Protein AF-A0A820FGB6-F1 (afdb_monomer)

Secondary structure (DSSP, 8-state):
---------SS-------------S--PPP--SPPPP-S--HHHHHHH--------TTSTTS------GGG--SSSPPP------------

Foldseek 3Di:
DDDDDDDDDDDDDDPPDPPDDDPDPDDDDDPPDDDDDDPDDVVVVVVPDPPDQCQQDPPGRHHDDDDDPVPADPVRHDDDDDDDDDDDDPD

Solvent-accessible surface area (backbone atoms only — not comparable to full-atom values): 7067 Å² total; per-residue (Å²): 134,88,86,87,84,83,91,82,85,90,70,97,76,88,78,82,83,74,89,72,91,68,100,56,102,82,69,89,73,79,86,80,69,76,80,78,93,60,98,73,52,68,69,63,48,61,77,67,55,85,82,74,90,58,83,16,63,96,44,46,92,53,57,85,85,83,81,71,80,80,74,52,43,96,91,45,65,86,84,84,84,89,78,90,82,81,89,76,83,88,123

InterPro domains:
  IPR011330 Glycoside hydrolase/deacetylase, beta/alpha-barrel [SSF88713] (31-91)
  IPR027291 Glycoside hydrolase 38, N-terminal domain superfamily [G3DSA:3.20.110.10] (27-91)

Organism: NCBI:txid392033

Mean predicted aligned error: 13.8 Å

Structure (mmCIF, N/CA/C/O backbone):
data_AF-A0A820FGB6-F1
#
_entry.id   AF-A0A820FGB6-F1
#
loop_
_atom_site.group_PDB
_atom_site.id
_atom_site.type_symbol
_atom_site.label_atom_id
_atom_site.label_alt_id
_atom_site.label_comp_id
_atom_site.label_asym_id
_atom_site.label_entity_id
_atom_site.label_seq_id
_atom_site.pdbx_PDB_ins_code
_atom_site.Cartn_x
_atom_site.Cartn_y
_atom_site.Cartn_z
_atom_site.occupancy
_atom_site.B_iso_or_equiv
_atom_site.auth_seq_id
_atom_site.auth_comp_id
_atom_site.auth_asym_id
_atom_site.auth_atom_id
_atom_site.pdbx_PDB_model_num
ATOM 1 N N . LYS A 1 1 ? 33.997 21.747 -29.158 1.00 29.16 1 LYS A N 1
ATOM 2 C CA . LYS A 1 1 ? 32.921 20.948 -29.794 1.00 29.16 1 LYS A CA 1
ATOM 3 C C . LYS A 1 1 ? 32.909 19.599 -29.079 1.00 29.16 1 LYS A C 1
ATOM 5 O O . LYS A 1 1 ? 33.861 18.861 -29.295 1.00 29.16 1 LYS A O 1
ATOM 10 N N . PRO A 1 2 ? 31.991 19.316 -28.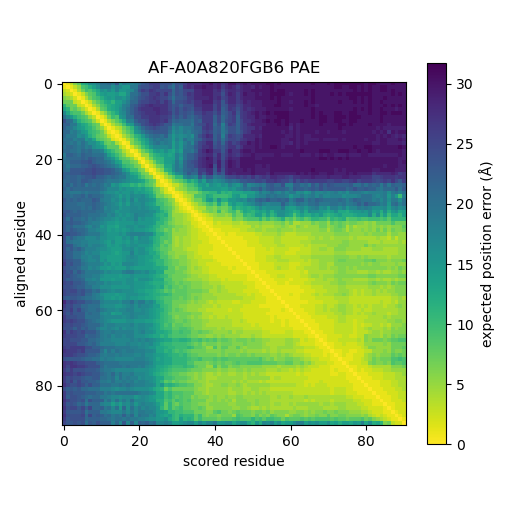140 1.00 35.38 2 PRO A N 1
ATOM 11 C CA . PRO A 1 2 ? 31.989 18.018 -27.482 1.00 35.38 2 PRO A CA 1
ATOM 12 C C . PRO A 1 2 ? 31.390 16.975 -28.429 1.00 35.38 2 PRO A C 1
ATOM 14 O O . PRO A 1 2 ? 30.436 17.262 -29.153 1.00 35.38 2 PRO A O 1
ATOM 17 N N . ILE A 1 3 ? 32.012 15.801 -28.457 1.00 30.70 3 ILE A N 1
ATOM 18 C CA . ILE A 1 3 ? 31.575 14.624 -29.204 1.00 30.70 3 ILE A CA 1
ATOM 19 C C . ILE A 1 3 ? 30.716 13.798 -28.249 1.00 30.70 3 ILE A C 1
ATOM 21 O O . ILE A 1 3 ? 31.164 13.432 -27.167 1.00 30.70 3 ILE A O 1
ATOM 25 N N . SER A 1 4 ? 29.476 13.547 -28.648 1.00 45.25 4 SER A N 1
ATOM 26 C CA . SER A 1 4 ? 28.521 12.666 -27.981 1.00 45.25 4 SER A CA 1
ATOM 27 C C . SER A 1 4 ? 28.486 11.315 -28.691 1.00 45.25 4 SER A C 1
ATOM 29 O O . SER A 1 4 ? 28.034 11.278 -29.833 1.00 45.25 4 SER A O 1
ATOM 31 N N . GLN A 1 5 ? 28.922 10.240 -28.033 1.00 37.56 5 GLN A N 1
ATOM 32 C CA . GLN A 1 5 ? 28.682 8.824 -28.381 1.00 37.56 5 GLN A CA 1
ATOM 33 C C . GLN A 1 5 ? 28.904 7.999 -27.098 1.00 37.56 5 GLN A C 1
ATOM 35 O O . GLN A 1 5 ? 29.797 8.353 -26.337 1.00 37.56 5 GLN A O 1
ATOM 40 N N . SER A 1 6 ? 28.203 6.927 -26.741 1.00 32.50 6 SER A N 1
ATOM 41 C CA . SER A 1 6 ? 26.968 6.252 -27.167 1.00 32.50 6 SER A CA 1
ATOM 42 C C . SER A 1 6 ? 26.523 5.383 -25.973 1.00 32.50 6 SER A C 1
ATOM 44 O O . SER A 1 6 ? 27.325 5.084 -25.092 1.00 32.50 6 SER A O 1
ATOM 46 N N . ILE A 1 7 ? 25.246 5.009 -25.925 1.00 45.94 7 ILE A N 1
ATOM 47 C CA . ILE A 1 7 ? 24.623 4.199 -24.866 1.00 45.94 7 ILE A CA 1
ATOM 48 C C . ILE A 1 7 ? 24.906 2.712 -25.119 1.00 45.94 7 ILE A C 1
ATOM 50 O O . ILE A 1 7 ? 24.633 2.258 -26.225 1.00 45.94 7 ILE A O 1
ATOM 54 N N . GLU A 1 8 ? 25.317 1.950 -24.099 1.00 34.47 8 GLU A N 1
ATOM 55 C CA . GLU A 1 8 ? 25.093 0.495 -24.033 1.00 34.47 8 GLU A CA 1
ATOM 56 C C . GLU A 1 8 ? 24.689 0.066 -22.611 1.00 34.47 8 GLU A C 1
ATOM 58 O O . GLU A 1 8 ? 25.235 0.534 -21.612 1.00 34.47 8 GLU A O 1
ATOM 63 N N . ASN A 1 9 ? 23.662 -0.783 -22.544 1.00 44.03 9 ASN A N 1
ATOM 64 C CA . ASN A 1 9 ? 22.960 -1.201 -21.333 1.00 44.03 9 ASN A CA 1
ATOM 65 C C . ASN A 1 9 ? 23.653 -2.365 -20.601 1.00 44.03 9 ASN A C 1
ATOM 67 O O . ASN A 1 9 ? 24.247 -3.244 -21.217 1.00 44.03 9 ASN A O 1
ATOM 71 N N . ASN A 1 10 ? 23.391 -2.425 -19.290 1.00 48.88 10 ASN A N 1
ATOM 72 C CA . ASN A 1 10 ? 23.513 -3.581 -18.391 1.00 48.88 10 ASN A CA 1
ATOM 73 C C . ASN A 1 10 ? 24.927 -4.038 -18.009 1.00 48.88 10 ASN A C 1
ATOM 75 O O . ASN A 1 10 ? 25.346 -5.164 -18.239 1.00 48.88 10 ASN A O 1
ATOM 79 N N . THR A 1 11 ? 25.635 -3.182 -17.289 1.00 44.97 11 THR A N 1
ATOM 80 C CA . THR A 1 11 ? 26.000 -3.370 -15.871 1.00 44.97 11 THR A CA 1
ATOM 81 C C . THR A 1 11 ? 26.612 -2.048 -15.428 1.00 44.97 11 THR A C 1
ATOM 83 O O . THR A 1 11 ? 27.222 -1.346 -16.228 1.00 44.97 11 THR A O 1
ATOM 86 N N . GLN A 1 12 ? 26.372 -1.637 -14.185 1.00 52.38 12 GLN A N 1
ATOM 87 C CA . GLN A 1 12 ? 26.899 -0.376 -13.671 1.00 52.38 12 GLN A CA 1
ATOM 88 C C . GLN A 1 12 ? 28.391 -0.237 -13.984 1.00 52.38 12 GLN A C 1
ATOM 90 O O . GLN A 1 12 ? 29.168 -1.090 -13.572 1.00 52.38 12 GLN A O 1
ATOM 95 N N . THR A 1 13 ? 28.773 0.846 -14.661 1.00 42.66 13 THR A N 1
ATOM 96 C CA . THR A 1 13 ? 29.865 1.750 -14.273 1.00 42.66 13 THR A CA 1
ATOM 97 C C . THR A 1 13 ? 29.815 2.959 -15.204 1.00 42.66 13 THR A C 1
ATOM 99 O O . THR A 1 13 ? 30.287 2.897 -16.333 1.00 42.66 13 THR A O 1
ATOM 102 N N . ILE A 1 14 ? 29.279 4.086 -14.733 1.00 39.94 14 ILE A N 1
ATOM 103 C CA . ILE A 1 14 ? 29.669 5.377 -15.303 1.00 39.94 14 ILE A CA 1
ATOM 104 C C . ILE A 1 14 ? 30.582 6.056 -14.285 1.00 39.94 14 ILE A C 1
ATOM 106 O O . ILE A 1 14 ? 30.155 6.873 -13.473 1.00 39.94 14 ILE A O 1
ATOM 110 N N . LEU A 1 15 ? 31.855 5.663 -14.308 1.00 44.22 15 LEU A N 1
ATOM 111 C CA . LEU A 1 15 ? 32.933 6.477 -13.765 1.00 44.22 15 LEU A CA 1
ATOM 112 C C . LEU A 1 15 ? 33.305 7.479 -14.855 1.00 44.22 15 LEU A C 1
ATOM 114 O O . LEU A 1 15 ? 34.037 7.157 -15.787 1.00 44.22 15 LEU A O 1
ATOM 118 N N . PHE A 1 16 ? 32.787 8.700 -14.753 1.00 45.34 16 PHE A N 1
ATOM 119 C CA . PHE A 1 16 ? 33.395 9.814 -15.467 1.00 45.34 16 PHE A CA 1
ATOM 120 C C . PHE A 1 16 ? 34.664 10.207 -14.711 1.00 45.34 16 PHE A C 1
ATOM 122 O O . PHE A 1 16 ? 34.633 11.029 -13.795 1.00 45.34 16 PHE A O 1
ATOM 129 N N . GLU A 1 17 ? 35.792 9.602 -15.076 1.00 48.69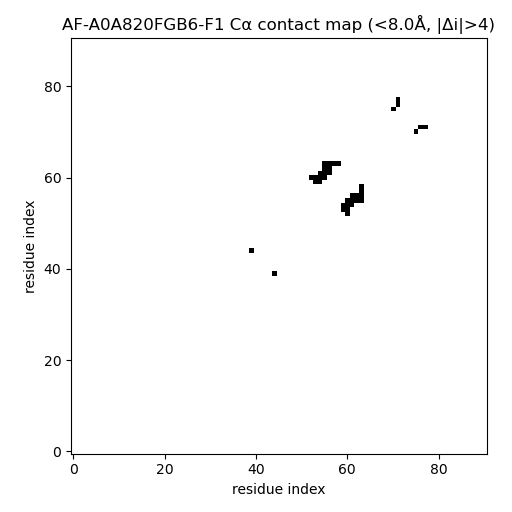 17 GLU A N 1
ATOM 130 C CA . GLU A 1 17 ? 37.092 10.146 -14.703 1.00 48.69 17 GLU A CA 1
ATOM 131 C C . GLU A 1 17 ? 37.340 11.426 -15.502 1.00 48.69 17 GLU A C 1
ATOM 133 O O . GLU A 1 17 ? 37.817 11.411 -16.635 1.00 48.69 17 GLU A O 1
ATOM 138 N N . SER A 1 18 ? 37.052 12.567 -14.884 1.00 46.41 18 SER A N 1
ATOM 139 C CA . SER A 1 18 ? 37.798 13.785 -15.170 1.00 46.41 18 SER A CA 1
ATOM 140 C C . SER A 1 18 ? 38.765 14.020 -14.015 1.00 46.41 18 SER A C 1
ATOM 142 O O . SER A 1 18 ? 38.416 14.653 -13.018 1.00 46.41 18 SER A O 1
ATOM 144 N N . ASN A 1 19 ? 39.991 13.510 -14.143 1.00 49.28 19 ASN A N 1
ATOM 145 C CA . ASN A 1 19 ? 41.113 14.003 -13.349 1.00 49.28 19 ASN A CA 1
ATOM 146 C C . ASN A 1 19 ? 41.424 15.431 -13.816 1.00 49.28 19 ASN A C 1
ATOM 148 O O . ASN A 1 19 ? 42.230 15.643 -14.720 1.00 49.28 19 ASN A O 1
ATOM 152 N N . TYR A 1 20 ? 40.760 16.418 -13.216 1.00 46.28 20 TYR A N 1
ATOM 153 C CA . TYR A 1 20 ? 41.182 17.809 -13.306 1.00 46.28 20 TYR A CA 1
ATOM 154 C C . TYR A 1 20 ? 41.635 18.273 -11.926 1.00 46.28 20 TYR A C 1
ATOM 156 O O . TYR A 1 20 ? 40.854 18.767 -11.117 1.00 46.28 20 TYR A O 1
ATOM 164 N N . ASN A 1 21 ? 42.928 18.084 -11.664 1.00 58.00 21 ASN A N 1
ATOM 165 C CA . ASN A 1 21 ? 43.615 18.798 -10.601 1.00 58.00 21 ASN A CA 1
ATOM 166 C C . ASN A 1 21 ? 43.662 20.273 -10.986 1.00 58.00 21 ASN A C 1
ATOM 168 O O . ASN A 1 21 ? 44.394 20.648 -11.903 1.00 58.00 21 ASN A O 1
ATOM 172 N N . ASN A 1 22 ? 42.944 21.121 -10.256 1.00 49.03 22 ASN A N 1
ATOM 173 C CA . ASN A 1 22 ? 43.365 22.506 -10.165 1.00 49.03 22 ASN A CA 1
ATOM 174 C C . ASN A 1 22 ? 43.131 23.050 -8.760 1.00 49.03 22 ASN A C 1
ATOM 176 O O . ASN A 1 22 ? 42.001 23.155 -8.285 1.00 49.03 22 ASN A O 1
ATOM 180 N N . ASN A 1 23 ? 44.254 23.361 -8.116 1.00 58.12 23 ASN A N 1
ATOM 181 C CA . ASN A 1 23 ? 44.399 23.944 -6.789 1.00 58.12 23 ASN A CA 1
ATOM 182 C C . ASN A 1 23 ? 43.824 25.369 -6.738 1.00 58.12 23 ASN A C 1
ATOM 184 O O . ASN A 1 23 ? 44.563 26.330 -6.556 1.00 58.12 23 ASN A O 1
ATOM 188 N N . ASN A 1 24 ? 42.510 25.513 -6.889 1.00 56.19 24 ASN A N 1
ATOM 189 C CA . ASN A 1 24 ? 41.787 26.744 -6.597 1.00 56.19 24 ASN A CA 1
ATOM 190 C C . ASN A 1 24 ? 40.679 26.393 -5.599 1.00 56.19 24 ASN A C 1
ATOM 192 O O . ASN A 1 24 ? 39.674 25.786 -5.959 1.00 56.19 24 ASN A O 1
ATOM 196 N N . ASN A 1 25 ? 40.905 26.755 -4.334 1.00 60.91 25 ASN A N 1
ATOM 197 C CA . ASN A 1 25 ? 40.243 26.261 -3.117 1.00 60.91 25 ASN A CA 1
ATOM 198 C C . ASN A 1 25 ? 38.720 26.507 -2.969 1.00 60.91 25 ASN A C 1
ATOM 200 O O . ASN A 1 25 ? 38.231 26.449 -1.850 1.00 60.91 25 ASN A O 1
ATOM 204 N N . ASN A 1 26 ? 37.952 26.731 -4.040 1.00 65.19 26 ASN A N 1
ATOM 205 C CA . ASN A 1 26 ? 36.500 26.979 -3.991 1.00 65.19 26 ASN A CA 1
ATOM 206 C C . ASN A 1 26 ? 35.712 26.222 -5.086 1.00 65.19 26 ASN A C 1
ATOM 208 O O . ASN A 1 26 ? 34.769 26.763 -5.662 1.00 65.19 26 ASN A O 1
ATOM 212 N N . GLN A 1 27 ? 36.098 24.994 -5.438 1.00 67.00 27 GLN A N 1
ATOM 213 C CA . GLN A 1 27 ? 35.386 24.207 -6.454 1.00 67.00 27 GLN A CA 1
ATOM 214 C C . GLN A 1 27 ? 34.628 23.052 -5.787 1.00 67.00 27 GLN A C 1
ATOM 216 O O . GLN A 1 27 ? 35.234 22.160 -5.197 1.00 67.00 27 GLN A O 1
ATOM 221 N N . CYS A 1 28 ? 33.295 23.067 -5.880 1.00 67.25 28 CYS A N 1
ATOM 222 C CA . CYS A 1 28 ? 32.461 21.935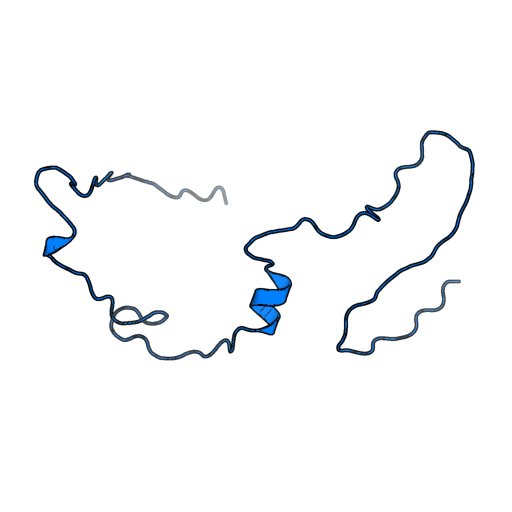 -5.483 1.00 67.25 28 CYS A CA 1
ATOM 223 C C . CYS A 1 28 ? 32.760 20.738 -6.395 1.00 67.25 28 CYS A C 1
ATOM 225 O O . CYS A 1 28 ? 32.683 20.859 -7.617 1.00 67.25 28 CYS A O 1
ATOM 227 N N . THR A 1 29 ? 33.076 19.583 -5.812 1.00 67.62 29 THR A N 1
ATOM 228 C CA . THR A 1 29 ? 33.243 18.328 -6.550 1.00 67.62 29 THR A CA 1
ATOM 229 C C . THR A 1 29 ? 31.926 17.559 -6.588 1.00 67.62 29 THR A C 1
ATOM 231 O O . THR A 1 29 ? 31.129 17.598 -5.647 1.00 67.62 29 THR A O 1
ATOM 234 N N . TRP A 1 30 ? 31.680 16.842 -7.687 1.00 72.69 30 TRP A N 1
ATOM 235 C CA . TRP A 1 30 ? 30.609 15.850 -7.721 1.00 72.69 30 TRP A CA 1
ATOM 236 C C . TRP A 1 30 ? 30.867 14.793 -6.655 1.00 72.69 30 TRP A C 1
ATOM 238 O O . TRP A 1 30 ? 32.015 14.450 -6.369 1.00 72.69 30 TRP A O 1
ATOM 248 N N . ARG A 1 31 ? 29.797 14.278 -6.050 1.00 68.25 31 ARG A N 1
ATOM 249 C CA . ARG A 1 31 ? 29.911 13.264 -5.008 1.00 68.25 31 ARG A CA 1
ATOM 250 C C . ARG A 1 31 ? 30.520 11.993 -5.608 1.00 68.25 31 ARG A C 1
ATOM 252 O O . ARG A 1 31 ? 29.838 11.243 -6.291 1.00 68.25 31 ARG A O 1
ATOM 259 N N . THR A 1 32 ? 31.799 11.768 -5.329 1.00 70.81 32 THR A N 1
ATOM 260 C CA . THR A 1 32 ? 32.555 10.571 -5.729 1.00 70.81 32 THR A CA 1
ATOM 261 C C . THR A 1 32 ? 32.506 9.464 -4.677 1.00 70.81 32 THR A C 1
ATOM 263 O O . THR A 1 32 ? 33.063 8.389 -4.882 1.00 70.81 32 THR A O 1
ATOM 266 N N . SER A 1 33 ? 31.864 9.713 -3.529 1.00 72.81 33 SER A N 1
ATOM 267 C CA . SER A 1 33 ? 31.717 8.696 -2.493 1.00 72.81 33 SER A CA 1
ATOM 268 C C . SER A 1 33 ? 30.773 7.587 -2.943 1.00 72.81 33 SER A C 1
ATOM 270 O O . SER A 1 33 ? 29.754 7.845 -3.584 1.00 72.81 33 SER A O 1
ATOM 272 N N . SER A 1 34 ? 31.129 6.355 -2.565 1.00 73.50 34 SER A N 1
ATOM 273 C CA . SER A 1 34 ? 30.298 5.170 -2.773 1.00 73.50 34 SER A CA 1
ATOM 274 C C . SER A 1 34 ? 28.859 5.433 -2.302 1.00 73.50 34 SER A C 1
ATOM 276 O O . SER A 1 34 ? 28.678 6.135 -1.293 1.00 73.50 34 SER A O 1
ATOM 278 N N . PRO A 1 35 ? 27.839 4.901 -3.005 1.00 74.50 35 PRO A N 1
ATOM 279 C CA . PRO A 1 35 ? 26.453 5.029 -2.586 1.00 74.50 35 PRO A CA 1
ATOM 280 C C . PRO A 1 35 ? 26.286 4.653 -1.114 1.00 74.50 35 PRO A C 1
ATOM 282 O O . PRO A 1 35 ? 26.915 3.723 -0.609 1.00 74.50 35 PRO A O 1
ATOM 285 N N . MET A 1 36 ? 25.426 5.393 -0.417 1.00 79.25 36 MET A N 1
ATOM 286 C CA . MET A 1 36 ? 25.105 5.085 0.973 1.00 79.25 36 MET A CA 1
ATOM 287 C C . MET A 1 36 ? 24.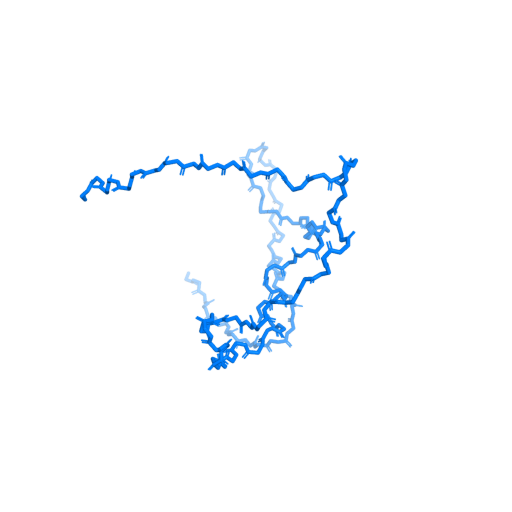531 3.672 1.062 1.00 79.25 36 MET A C 1
ATOM 289 O O . MET A 1 36 ? 23.671 3.298 0.262 1.00 79.25 36 MET A O 1
ATOM 293 N N . ASN A 1 37 ? 24.967 2.913 2.066 1.00 86.50 37 ASN A N 1
ATOM 294 C CA . ASN A 1 37 ? 24.339 1.638 2.368 1.00 86.50 37 ASN A CA 1
ATOM 295 C C . ASN A 1 37 ? 22.926 1.906 2.902 1.00 86.50 37 ASN A C 1
ATOM 297 O O . ASN A 1 37 ? 22.752 2.562 3.931 1.00 86.50 37 ASN A O 1
ATOM 301 N N . THR A 1 38 ? 21.927 1.444 2.161 1.00 91.38 38 THR A N 1
ATOM 302 C CA . THR A 1 38 ? 20.508 1.610 2.473 1.00 91.38 38 THR A CA 1
ATOM 303 C C . THR A 1 38 ? 19.842 0.251 2.375 1.00 91.38 38 THR A C 1
ATOM 305 O O . THR A 1 38 ? 20.205 -0.556 1.524 1.00 91.38 38 THR A O 1
ATOM 308 N N . THR A 1 39 ? 18.854 -0.006 3.234 1.00 93.12 39 THR A N 1
ATOM 309 C CA . THR A 1 39 ? 18.073 -1.250 3.173 1.00 93.12 39 THR A CA 1
ATOM 310 C C . THR A 1 39 ? 17.353 -1.396 1.833 1.00 93.12 39 THR A C 1
ATOM 312 O O . THR A 1 39 ? 17.218 -2.503 1.325 1.00 93.12 39 THR A O 1
ATOM 315 N N . PHE A 1 40 ? 16.912 -0.275 1.253 1.00 91.94 40 PHE A N 1
ATOM 316 C CA . PHE A 1 40 ? 16.236 -0.236 -0.037 1.00 91.94 40 PHE A CA 1
ATOM 317 C C . PHE A 1 40 ? 16.877 0.810 -0.938 1.00 91.94 40 PHE A C 1
ATOM 319 O O . PHE A 1 40 ? 16.946 1.989 -0.589 1.00 91.94 40 PHE A O 1
ATOM 326 N N . ASN A 1 41 ? 17.281 0.372 -2.126 1.00 92.31 41 ASN A N 1
ATOM 327 C CA . ASN A 1 41 ? 17.685 1.237 -3.216 1.00 92.31 41 ASN A CA 1
ATOM 328 C C . ASN A 1 41 ? 16.603 1.196 -4.303 1.00 92.31 41 ASN A C 1
ATOM 330 O O . ASN A 1 41 ? 16.307 0.133 -4.846 1.00 92.31 41 ASN A O 1
ATOM 334 N N . THR A 1 42 ? 16.013 2.348 -4.625 1.00 94.75 42 THR A N 1
ATOM 335 C CA . THR A 1 42 ? 14.894 2.415 -5.574 1.00 94.75 42 THR A CA 1
ATOM 336 C C . THR A 1 42 ? 15.282 1.951 -6.978 1.00 94.75 42 THR A C 1
ATOM 338 O O . THR A 1 42 ? 14.477 1.286 -7.610 1.00 94.75 42 THR A O 1
ATOM 341 N N . GLN A 1 43 ? 16.501 2.224 -7.458 1.00 93.50 43 GLN A N 1
ATOM 342 C CA . GLN A 1 43 ? 16.936 1.745 -8.778 1.00 93.50 43 GLN A CA 1
ATOM 343 C C . GLN A 1 43 ? 16.937 0.215 -8.827 1.00 93.50 43 GLN A C 1
ATOM 345 O O . GLN A 1 43 ? 16.341 -0.377 -9.717 1.00 93.50 43 GLN A O 1
ATOM 350 N N . GLN A 1 44 ? 17.532 -0.423 -7.818 1.00 94.12 44 GLN A N 1
ATOM 351 C CA . GLN A 1 44 ? 17.548 -1.884 -7.719 1.00 94.12 44 GLN A CA 1
ATOM 352 C C . GLN A 1 44 ? 16.136 -2.471 -7.580 1.00 94.12 44 GLN A C 1
ATOM 354 O O . GLN A 1 44 ? 15.844 -3.538 -8.116 1.00 94.12 44 GLN A O 1
ATOM 359 N N . LEU A 1 45 ? 15.241 -1.775 -6.872 1.00 95.56 45 LEU A N 1
ATOM 360 C CA . LEU A 1 45 ? 13.837 -2.167 -6.791 1.00 95.56 45 LEU A CA 1
ATOM 361 C C . LEU A 1 45 ? 13.173 -2.127 -8.174 1.00 95.56 45 LEU A C 1
ATOM 363 O O . LEU A 1 45 ? 12.522 -3.090 -8.557 1.00 95.56 45 LEU A O 1
ATOM 367 N N . TYR A 1 46 ? 13.381 -1.063 -8.948 1.00 97.31 46 TYR A N 1
ATOM 368 C CA . TYR A 1 46 ? 12.858 -0.974 -10.313 1.00 97.31 46 TYR A CA 1
ATOM 369 C C . TYR A 1 46 ? 13.388 -2.091 -11.210 1.00 97.31 46 TYR A C 1
ATOM 371 O O . TYR A 1 46 ? 12.612 -2.695 -11.939 1.00 97.31 46 TYR A O 1
ATOM 379 N N . ASP A 1 47 ? 14.676 -2.412 -11.113 1.00 97.00 47 ASP A N 1
ATOM 380 C CA . ASP A 1 47 ? 15.288 -3.469 -11.924 1.00 97.00 47 ASP A CA 1
ATOM 381 C C . ASP A 1 47 ? 14.748 -4.875 -11.578 1.00 97.00 47 ASP A C 1
ATOM 383 O O . ASP A 1 47 ? 14.873 -5.800 -12.379 1.00 97.00 47 ASP A O 1
ATOM 387 N N . SER A 1 48 ? 14.163 -5.055 -10.387 1.00 96.31 48 SER A N 1
ATOM 388 C CA . SER A 1 48 ? 13.692 -6.355 -9.881 1.00 96.31 48 SER A CA 1
ATOM 389 C C . SER A 1 48 ? 12.178 -6.560 -9.934 1.00 96.31 48 SER A C 1
ATOM 391 O O . SER A 1 48 ? 11.722 -7.704 -9.879 1.00 96.31 48 SER A O 1
ATOM 393 N N . LEU A 1 49 ? 11.384 -5.490 -10.017 1.00 96.81 49 LEU A N 1
ATOM 394 C CA . LEU A 1 49 ? 9.927 -5.592 -10.029 1.00 96.81 49 LEU A CA 1
ATOM 395 C C . LEU A 1 49 ? 9.405 -6.032 -11.413 1.00 96.81 49 LEU A C 1
ATOM 397 O O . LEU A 1 49 ? 9.872 -5.524 -12.429 1.00 96.81 49 LEU A O 1
ATOM 401 N N . PRO A 1 50 ? 8.394 -6.922 -11.481 1.00 96.19 50 PRO A N 1
ATOM 402 C CA . PRO A 1 50 ? 7.811 -7.365 -12.752 1.00 96.19 50 PRO A CA 1
ATOM 403 C C . PRO A 1 50 ? 6.826 -6.353 -13.362 1.00 96.19 50 PRO A C 1
ATOM 405 O O . PRO A 1 50 ? 6.576 -6.388 -14.560 1.00 96.19 50 PRO A O 1
ATOM 408 N N . PHE A 1 51 ? 6.276 -5.444 -12.547 1.00 96.56 51 PHE A N 1
ATOM 409 C CA . PHE A 1 51 ? 5.273 -4.441 -12.946 1.00 96.56 51 PHE A CA 1
ATOM 410 C C . PHE A 1 51 ? 3.992 -5.009 -13.587 1.00 96.56 51 PHE A C 1
ATOM 412 O O . PHE A 1 51 ? 3.324 -4.327 -14.365 1.00 96.56 51 PHE A O 1
ATOM 419 N N . ASP A 1 52 ? 3.613 -6.238 -13.236 1.00 97.12 52 ASP A N 1
ATOM 420 C CA . ASP A 1 52 ? 2.378 -6.846 -13.726 1.00 97.12 52 ASP A CA 1
ATOM 421 C C . ASP A 1 52 ? 1.131 -6.089 -13.235 1.00 97.12 52 ASP A C 1
ATOM 423 O O . ASP A 1 52 ? 1.011 -5.743 -12.059 1.00 97.12 52 ASP A O 1
ATOM 427 N N . ASN A 1 53 ? 0.148 -5.908 -14.120 1.00 96.69 53 ASN A N 1
ATOM 428 C CA . ASN A 1 53 ? -1.160 -5.333 -13.787 1.00 96.69 53 ASN A CA 1
ATOM 429 C C . ASN A 1 53 ? -2.185 -6.434 -13.464 1.00 96.69 53 ASN A C 1
ATOM 431 O O . ASN A 1 53 ? -3.146 -6.658 -14.205 1.00 96.69 53 ASN A O 1
ATOM 435 N N . GLN A 1 54 ? -1.929 -7.193 -12.401 1.00 97.31 54 GLN A N 1
ATOM 436 C CA . GLN A 1 54 ? -2.816 -8.273 -11.967 1.00 97.31 54 GLN A CA 1
ATOM 437 C C . GLN A 1 54 ? -4.061 -7.707 -11.271 1.00 97.31 54 GLN A C 1
ATOM 439 O O . GLN A 1 54 ? -4.000 -6.679 -10.605 1.00 97.31 54 GLN A O 1
ATOM 444 N N . ASN A 1 55 ? -5.198 -8.394 -11.398 1.00 96.81 55 ASN A N 1
ATOM 445 C CA . ASN A 1 55 ? -6.417 -8.012 -10.689 1.00 96.81 55 ASN A CA 1
ATOM 446 C C . ASN A 1 55 ? -6.364 -8.496 -9.230 1.00 96.81 55 ASN A C 1
ATOM 448 O O . ASN A 1 55 ? -6.484 -9.693 -8.973 1.00 96.81 55 ASN A O 1
ATOM 452 N N . GLY A 1 56 ? -6.234 -7.562 -8.288 1.00 97.50 56 GLY A N 1
ATOM 453 C CA . GLY A 1 56 ? -6.177 -7.821 -6.845 1.00 97.50 56 GLY A CA 1
ATOM 454 C C . GLY A 1 56 ? -7.525 -8.057 -6.149 1.00 97.50 56 GLY A C 1
ATOM 455 O O . GLY A 1 56 ? -7.571 -8.197 -4.926 1.00 97.50 56 GLY A O 1
ATOM 456 N N . GLY A 1 57 ? -8.638 -8.097 -6.890 1.00 97.25 57 GLY A N 1
ATOM 457 C CA . GLY A 1 57 ? -9.983 -8.271 -6.340 1.00 97.25 57 GLY A CA 1
ATOM 458 C C . GLY A 1 57 ? -10.611 -6.943 -5.915 1.00 97.25 57 GLY A C 1
ATOM 459 O O . GLY A 1 57 ? -10.654 -5.996 -6.696 1.00 97.25 57 GLY A O 1
ATOM 460 N N . VAL A 1 58 ? -11.127 -6.861 -4.682 1.00 97.75 58 VAL A N 1
ATOM 461 C CA . VAL A 1 58 ? -11.751 -5.622 -4.163 1.00 97.75 58 VAL A CA 1
ATOM 462 C C . VAL A 1 58 ? -10.731 -4.480 -4.096 1.00 97.75 58 VAL A C 1
ATOM 464 O O . VAL A 1 58 ? -11.062 -3.332 -4.389 1.00 97.75 58 VAL A O 1
ATOM 467 N N . TRP A 1 59 ? -9.475 -4.798 -3.768 1.00 97.88 59 TRP A N 1
ATOM 468 C CA . TRP A 1 59 ? -8.353 -3.877 -3.907 1.00 97.88 59 TRP A CA 1
ATOM 469 C C . TRP A 1 59 ? -7.622 -4.150 -5.227 1.00 97.88 59 TRP A C 1
ATOM 471 O O . TRP A 1 59 ? -6.715 -4.972 -5.291 1.00 97.88 59 TRP A O 1
ATOM 481 N N . LEU A 1 60 ? -8.033 -3.448 -6.287 1.00 97.50 60 LEU A N 1
ATOM 482 C CA . LEU A 1 60 ? -7.663 -3.757 -7.678 1.00 97.50 60 LEU A CA 1
ATOM 483 C C . LEU A 1 60 ? -6.160 -3.890 -7.944 1.00 97.50 60 LEU A C 1
ATOM 485 O O . LEU A 1 60 ? -5.768 -4.776 -8.690 1.00 97.50 60 LEU A O 1
ATOM 489 N N . HIS A 1 61 ? -5.332 -3.025 -7.357 1.00 97.00 61 HIS A N 1
ATOM 490 C CA . HIS A 1 61 ? -3.875 -3.029 -7.563 1.00 97.00 61 HIS A CA 1
ATOM 491 C C . HIS A 1 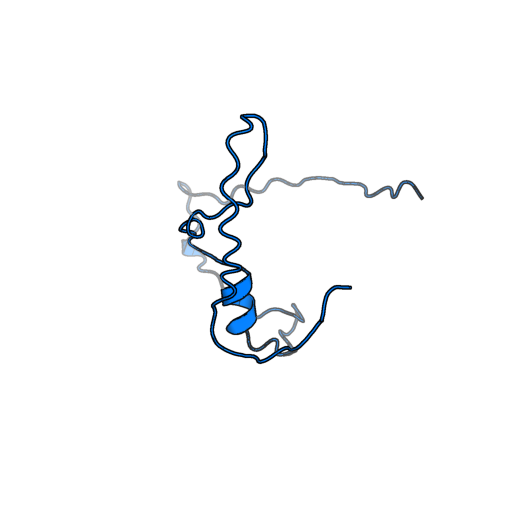61 ? -3.114 -3.642 -6.377 1.00 97.00 61 HIS A C 1
ATOM 493 O O . HIS A 1 61 ? -1.948 -3.322 -6.152 1.00 97.00 61 HIS A O 1
ATOM 499 N N . GLY A 1 62 ? -3.787 -4.455 -5.567 1.00 96.38 62 GLY A N 1
ATOM 500 C CA . GLY A 1 62 ? -3.190 -5.117 -4.416 1.00 96.38 62 GLY A CA 1
ATOM 501 C C . GLY A 1 62 ? -3.526 -6.598 -4.385 1.00 96.38 62 GLY A C 1
ATOM 502 O O . GLY A 1 62 ? -3.447 -7.292 -5.394 1.00 96.38 62 GLY A O 1
ATOM 503 N N . PHE A 1 63 ? -3.863 -7.083 -3.198 1.00 96.81 63 PHE A N 1
ATOM 504 C CA . PHE A 1 63 ? -4.202 -8.477 -2.945 1.00 96.81 63 PHE A CA 1
ATOM 505 C C . PHE A 1 63 ? -5.160 -8.575 -1.754 1.00 96.81 63 PHE A C 1
ATOM 507 O O . PHE A 1 63 ? -5.389 -7.596 -1.040 1.00 96.81 63 PHE A O 1
ATOM 514 N N . ASP A 1 64 ? -5.709 -9.766 -1.528 1.00 97.44 64 ASP A N 1
ATOM 515 C CA . ASP A 1 64 ? -6.593 -10.031 -0.395 1.00 97.44 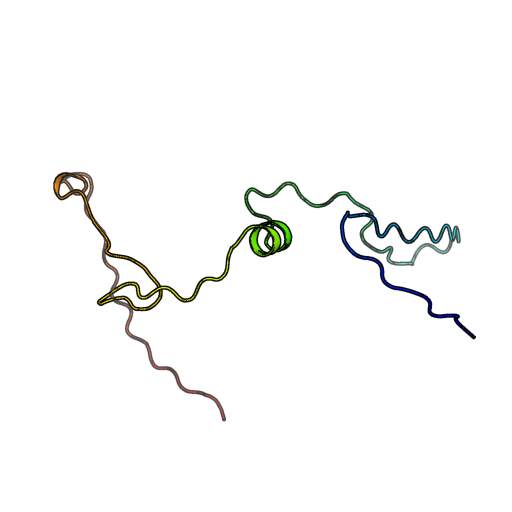64 ASP A CA 1
ATOM 516 C C . ASP A 1 64 ? -5.822 -9.996 0.938 1.00 97.44 64 ASP A C 1
ATOM 518 O O . ASP A 1 64 ? -4.953 -10.832 1.202 1.00 97.44 64 ASP A O 1
ATOM 522 N N . ILE A 1 65 ? -6.110 -8.996 1.775 1.00 96.75 65 ILE A N 1
ATOM 523 C CA . ILE A 1 65 ? -5.398 -8.773 3.037 1.00 96.75 65 ILE A CA 1
ATOM 524 C C . ILE A 1 65 ? -5.981 -9.682 4.120 1.00 96.75 65 ILE A C 1
ATOM 526 O O . ILE A 1 65 ? -7.127 -9.526 4.536 1.00 96.75 65 ILE A O 1
ATOM 530 N N . GLN A 1 66 ? -5.141 -10.564 4.657 1.00 96.56 66 GLN A N 1
ATOM 531 C CA . GLN A 1 66 ? -5.481 -11.458 5.762 1.00 96.56 66 GLN A CA 1
ATOM 532 C C . GLN A 1 66 ? -4.813 -10.995 7.060 1.00 96.56 66 GLN A C 1
ATOM 534 O O . GLN A 1 66 ? -3.665 -10.546 7.058 1.00 96.56 66 GLN A O 1
ATOM 539 N N . TYR A 1 67 ? -5.513 -11.112 8.189 1.00 95.25 67 TYR A N 1
ATOM 540 C CA . TYR A 1 67 ? -4.998 -10.676 9.486 1.00 95.25 67 TYR A CA 1
ATOM 541 C C . TYR A 1 67 ? -5.300 -11.680 10.602 1.00 95.25 67 TYR A C 1
ATOM 543 O O . TYR A 1 67 ? -6.378 -12.265 10.675 1.00 95.25 67 TYR A O 1
ATOM 551 N N . ASN A 1 68 ? -4.344 -11.856 11.519 1.00 96.19 68 ASN A N 1
ATOM 552 C CA . ASN A 1 68 ? -4.531 -12.692 12.703 1.00 96.19 68 ASN A CA 1
ATOM 553 C C . ASN A 1 68 ? -5.347 -11.929 13.755 1.00 96.19 68 ASN A C 1
ATOM 555 O O . ASN A 1 68 ? -4.903 -10.901 14.264 1.00 96.19 68 ASN A O 1
ATOM 559 N N . THR A 1 69 ? -6.524 -12.425 14.121 1.00 92.25 69 THR A N 1
ATOM 560 C CA . THR A 1 69 ? -7.394 -11.770 15.112 1.00 92.25 69 THR A CA 1
ATOM 561 C C . THR A 1 69 ? -6.773 -11.713 16.509 1.00 92.25 69 THR A C 1
ATOM 563 O O . THR A 1 69 ? -7.064 -10.789 17.264 1.00 92.25 69 THR A O 1
ATOM 566 N N . SER A 1 70 ? -5.865 -12.634 16.842 1.00 94.94 70 SER A N 1
ATOM 567 C CA . SER A 1 70 ? -5.164 -12.673 18.131 1.00 94.94 70 SER A CA 1
ATOM 568 C C . SER A 1 70 ? -4.000 -11.680 18.247 1.00 94.94 70 SER A C 1
ATOM 570 O O . SER A 1 70 ? -3.403 -11.577 19.316 1.00 94.94 70 SER A O 1
ATOM 572 N N . GLN A 1 71 ? -3.652 -10.947 17.182 1.00 95.31 71 GLN A N 1
ATOM 573 C CA . GLN A 1 71 ? -2.526 -10.000 17.208 1.00 95.31 71 GLN A CA 1
ATOM 574 C C . GLN A 1 71 ? -2.798 -8.766 18.095 1.00 95.31 71 GLN A C 1
ATOM 576 O O . GLN A 1 71 ? -1.866 -8.120 18.581 1.00 95.31 71 GLN A O 1
ATOM 581 N N . TRP A 1 72 ? -4.078 -8.456 18.325 1.00 95.62 72 TRP A N 1
ATOM 582 C CA . TRP A 1 72 ? -4.526 -7.344 19.156 1.00 95.62 72 TRP A CA 1
ATOM 583 C C . TRP A 1 72 ? -5.035 -7.875 20.492 1.00 95.62 72 TRP A C 1
ATOM 585 O O . TRP A 1 72 ? -5.930 -8.715 20.543 1.00 95.62 72 TRP A O 1
ATOM 595 N N . THR A 1 73 ? -4.471 -7.375 21.586 1.00 96.19 73 THR A N 1
ATOM 596 C CA . THR A 1 73 ? -4.802 -7.818 22.948 1.00 96.19 73 THR A CA 1
ATOM 597 C C . THR A 1 73 ? -5.141 -6.624 23.834 1.00 96.19 73 THR A C 1
ATOM 599 O O . THR A 1 73 ? -4.978 -5.467 23.443 1.00 96.19 73 THR A O 1
ATOM 602 N N . SER A 1 74 ? -5.593 -6.879 25.064 1.00 94.56 74 SER A N 1
ATOM 603 C CA . SER A 1 74 ? -5.823 -5.820 26.055 1.00 94.56 74 SER A CA 1
ATOM 604 C C . SER A 1 74 ? -4.571 -4.971 26.319 1.00 94.56 74 SER A C 1
ATOM 606 O O . SER A 1 74 ? -4.699 -3.758 26.493 1.00 94.56 74 SER A O 1
ATOM 608 N N . ASN A 1 75 ? -3.387 -5.594 26.287 1.00 95.88 75 ASN A N 1
ATOM 609 C CA . ASN A 1 75 ? -2.086 -4.958 26.515 1.00 95.88 75 ASN A CA 1
ATOM 610 C C . ASN A 1 75 ? -1.445 -4.407 25.226 1.00 95.88 75 ASN A C 1
ATOM 612 O O . ASN A 1 75 ? -0.535 -3.587 25.306 1.00 95.88 75 ASN A O 1
ATOM 616 N N . ASN A 1 76 ? -1.918 -4.829 24.047 1.00 95.00 76 ASN A N 1
ATOM 617 C CA . ASN A 1 76 ? -1.440 -4.374 22.740 1.00 95.00 76 ASN A CA 1
ATOM 618 C C . ASN A 1 76 ? -2.624 -4.027 21.826 1.00 95.00 76 ASN A C 1
ATOM 620 O O . ASN A 1 76 ? -3.064 -4.841 21.011 1.00 95.00 76 ASN A O 1
ATOM 624 N N . LYS A 1 77 ? -3.168 -2.821 21.999 1.00 96.56 77 LYS A N 1
ATOM 625 C CA . LYS A 1 77 ? -4.315 -2.330 21.225 1.00 96.56 77 LYS A CA 1
ATOM 626 C C . LYS A 1 77 ? -3.860 -1.635 19.946 1.00 96.56 77 LYS A C 1
ATOM 628 O O . LYS A 1 77 ? -2.917 -0.844 19.974 1.00 96.56 77 LYS A O 1
ATOM 633 N N . LEU A 1 78 ? -4.610 -1.837 18.865 1.00 96.19 78 LEU A N 1
ATOM 634 C CA . LEU A 1 78 ? -4.502 -1.006 17.672 1.00 96.19 78 LEU A CA 1
ATOM 635 C C . LEU A 1 78 ? -4.969 0.418 18.004 1.00 96.19 78 LEU A C 1
ATOM 637 O O . LEU A 1 78 ? -6.101 0.627 18.442 1.00 96.19 78 LEU A O 1
ATOM 641 N N . LYS A 1 79 ? -4.088 1.399 17.812 1.00 96.12 79 LYS A N 1
ATOM 642 C CA . LYS A 1 79 ? -4.404 2.819 17.997 1.00 96.12 79 LYS A CA 1
ATOM 643 C C . LYS A 1 79 ? -4.842 3.398 16.658 1.00 96.12 79 LYS A C 1
ATOM 645 O O . LYS A 1 79 ? -4.071 3.370 15.706 1.00 96.12 79 LYS A O 1
ATOM 650 N N . ILE A 1 80 ? -6.061 3.925 16.602 1.00 96.81 80 ILE A N 1
ATOM 651 C CA . ILE A 1 80 ? -6.640 4.507 15.389 1.00 96.81 80 ILE A CA 1
ATOM 652 C C . ILE A 1 80 ? -6.733 6.017 15.588 1.00 96.81 80 ILE A C 1
ATOM 654 O O . ILE A 1 80 ? -7.375 6.480 16.530 1.00 96.81 80 ILE A O 1
ATOM 658 N N . ILE A 1 81 ? -6.085 6.777 14.706 1.00 97.81 81 ILE A N 1
ATOM 659 C CA . ILE A 1 81 ? -6.204 8.234 14.646 1.00 97.81 81 ILE A CA 1
ATOM 660 C C . ILE A 1 81 ? -6.996 8.559 13.387 1.00 97.81 81 ILE A C 1
ATOM 662 O O . ILE A 1 81 ? -6.535 8.302 12.278 1.00 97.81 81 ILE A O 1
ATOM 666 N N . LEU A 1 82 ? -8.195 9.107 13.567 1.00 97.81 82 LEU A N 1
ATOM 667 C CA . LEU A 1 82 ? -8.997 9.603 12.460 1.00 97.81 82 LEU A CA 1
ATOM 668 C C . LEU A 1 82 ? -8.583 11.047 12.178 1.00 97.81 82 LEU A C 1
ATOM 670 O O . LEU A 1 82 ? -8.674 11.896 13.062 1.00 97.81 82 LEU A O 1
ATOM 674 N N . MET A 1 83 ? -8.112 11.310 10.962 1.00 97.62 83 MET A N 1
ATOM 675 C CA . MET A 1 83 ? -7.602 12.619 10.561 1.00 97.62 83 MET A CA 1
ATOM 676 C C . MET A 1 83 ? -8.513 13.229 9.491 1.00 97.62 83 MET A C 1
ATOM 678 O O . MET A 1 83 ? -8.417 12.846 8.324 1.00 97.62 83 MET A O 1
ATOM 682 N N . PRO A 1 84 ? -9.405 14.167 9.857 1.00 98.00 84 PRO A N 1
ATOM 683 C CA . PRO A 1 84 ? -10.158 14.936 8.875 1.00 98.00 84 PRO A CA 1
ATOM 684 C C . PRO A 1 84 ? -9.201 15.752 7.999 1.00 98.00 84 PRO A C 1
ATOM 686 O O . PRO A 1 84 ? -8.262 16.361 8.512 1.00 98.00 84 PRO A O 1
ATOM 689 N N . HIS A 1 85 ? -9.445 15.791 6.690 1.00 96.94 85 HIS A N 1
ATOM 690 C CA . HIS A 1 85 ? -8.671 16.607 5.757 1.00 96.94 85 HIS A CA 1
ATOM 691 C C . HIS A 1 85 ? -9.577 17.237 4.690 1.00 96.94 85 HIS A C 1
ATOM 693 O O . HIS A 1 85 ? -10.654 16.723 4.396 1.00 96.94 85 HIS A O 1
ATOM 699 N N . SER A 1 86 ? -9.115 18.338 4.093 1.00 97.44 86 SER A N 1
ATOM 700 C CA . SER A 1 86 ? -9.705 18.956 2.902 1.00 97.44 86 SER A CA 1
ATOM 701 C C . SER A 1 86 ? -8.579 19.282 1.933 1.00 97.44 86 SER A C 1
ATOM 703 O O . SER A 1 86 ? -7.617 19.949 2.309 1.00 97.44 86 SER A O 1
ATOM 705 N N . HIS A 1 87 ? -8.677 18.780 0.707 1.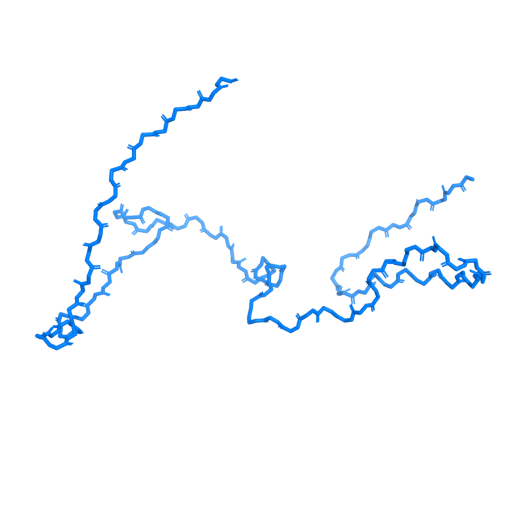00 96.69 87 HIS A N 1
ATOM 706 C CA . HIS A 1 87 ? -7.741 19.112 -0.359 1.00 96.69 87 HIS A CA 1
ATOM 707 C C . HIS A 1 87 ? -8.290 20.326 -1.116 1.00 96.69 87 HIS A C 1
ATOM 709 O O . HIS A 1 87 ? -9.419 20.277 -1.598 1.00 96.69 87 HIS A O 1
ATOM 715 N N . CYS A 1 88 ? -7.531 21.421 -1.158 1.00 94.25 88 CYS A N 1
ATOM 716 C CA . CYS A 1 88 ? -7.925 22.671 -1.806 1.00 94.25 88 CYS A CA 1
ATOM 717 C C . CYS A 1 88 ? -6.787 23.116 -2.720 1.00 94.25 88 CYS A C 1
ATOM 719 O O . CYS A 1 88 ? -5.899 23.854 -2.288 1.00 94.25 88 CYS A O 1
ATOM 721 N N . ASP A 1 89 ? -6.798 22.616 -3.953 1.00 96.12 89 ASP A N 1
ATOM 722 C CA . ASP A 1 89 ? -5.785 22.953 -4.946 1.00 96.12 89 ASP A CA 1
ATOM 723 C C . ASP A 1 89 ? -5.770 24.464 -5.213 1.00 96.12 89 ASP A C 1
ATOM 725 O O . ASP A 1 89 ? -6.824 25.044 -5.499 1.00 96.12 89 ASP A O 1
ATOM 729 N N . PRO A 1 90 ? -4.605 25.130 -5.131 1.00 90.38 90 PRO A N 1
ATOM 730 C CA . PRO A 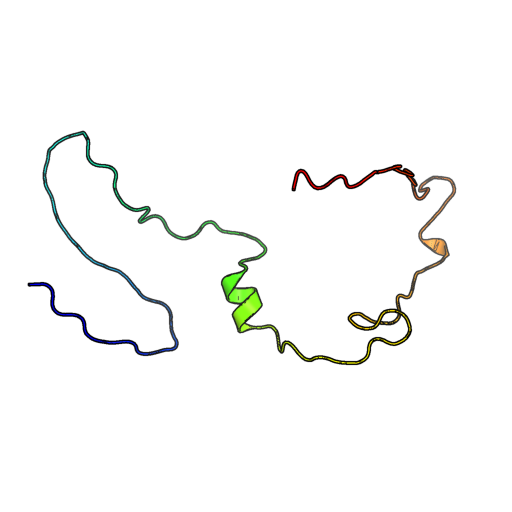1 90 ? -4.498 26.561 -5.371 1.00 90.38 90 PRO A CA 1
ATOM 731 C C . PRO A 1 90 ? -4.363 26.878 -6.866 1.00 90.38 90 PRO A C 1
ATOM 733 O O . PRO A 1 90 ? -3.490 27.665 -7.207 1.00 90.38 90 PRO A O 1
ATOM 736 N N . GLY A 1 91 ? -5.222 26.281 -7.706 1.00 86.94 91 GLY A N 1
ATOM 737 C CA . GLY A 1 91 ? -5.353 26.573 -9.144 1.00 86.94 91 GLY A CA 1
ATOM 738 C C . GLY A 1 91 ? -4.070 26.473 -9.958 1.00 86.94 91 GLY A C 1
ATOM 739 O O . GLY A 1 91 ? -3.297 27.452 -9.962 1.0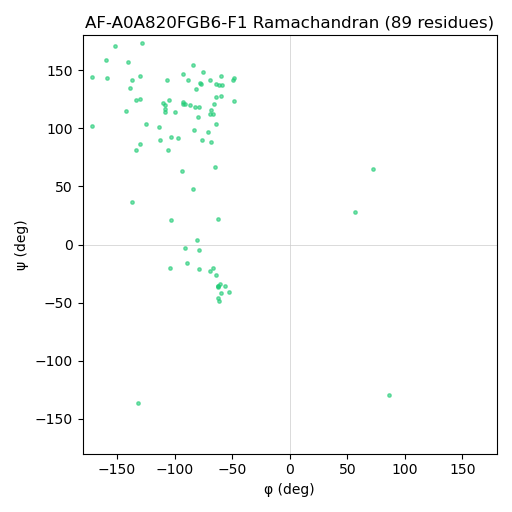0 86.94 91 GLY A O 1
#

Radius of gyration: 25.13 Å; Cα contacts (8 Å, |Δi|>4): 19; chains: 1; bounding box: 56×40×56 Å

pLDDT: mean 78.7, std 22.71, range [29.16, 98.0]

Sequence (91 aa):
KPISQSIENNTQTILFESNYNNNNNNQCTWRTSSPMNTTFNTQQLYDSLPFDNQNGGVWLHGFDIQYNTSQWTSNNKLKIILMPHSHCDPG